Protein AF-A0A445LLA9-F1 (afdb_monomer_lite)

Secondary structure (DSSP, 8-state):
---HHHHHHHHHHHHHHHHHHHTT--SS--GGGGSPPP----STTSSHHHHHHHHHTS--S---SS----S-------PPPTTPPP-EE-GGGTT-EE--S--

Sequence (103 aa):
MATMTSLIGLINKIQRACTVLGDHGGEGMSLWEALPTVAVVGGQSSGKSSVLESVVGRDFLPRGSGIVTRRPLVLQLHKTDDGQQEYAEFLHASRKRFTDFGK

Radius of gyration: 15.91 Å; chains: 1; bounding box: 33×28×46 Å

InterPro domains:
  IPR001401 Dynamin, GTPase domain [SM00053] (4-103)
  IPR019762 Dynamin, GTPase region, conserved site [PS00410] (61-70)
  IPR022812 Dynamin [PR00195] (35-53)
  IPR022812 Dynamin [PR00195] (60-77)
  IPR022812 Dynamin [PTHR11566] (6-101)
  IPR027417 P-loop containing nucleoside triphosphate hydrolase [G3DSA:3.40.50.300] (4-103)
  IPR027417 P-loop containing nucleoside triphosphate hydrolase [SSF52540] (5-101)
  IPR030381 Dynamin-type guanine nucleotide-binding (G) domain [PS51718] (32-103)
  IPR045063 Dynamin, N-terminal [PF00350] (38-101)

Structure (mmCIF, N/CA/C/O backbone):
data_AF-A0A445LLA9-F1
#
_entry.id   AF-A0A445LLA9-F1
#
loop_
_atom_site.group_PDB
_atom_site.id
_atom_site.type_symbol
_atom_site.label_atom_id
_atom_site.label_alt_id
_atom_site.label_comp_id
_atom_site.label_asym_id
_atom_site.label_entity_id
_atom_site.label_seq_id
_atom_site.pdbx_PDB_ins_code
_atom_site.Cartn_x
_atom_site.Cartn_y
_atom_site.Cartn_z
_atom_site.occupancy
_atom_site.B_iso_or_equiv
_atom_site.auth_seq_id
_atom_site.auth_comp_id
_atom_site.auth_asym_id
_atom_site.auth_atom_id
_atom_site.pdbx_PDB_model_num
ATOM 1 N N . MET A 1 1 ? 21.804 -7.446 9.843 1.00 42.84 1 MET A N 1
ATOM 2 C CA . MET A 1 1 ? 20.330 -7.328 9.825 1.00 42.84 1 MET A CA 1
ATOM 3 C C . MET A 1 1 ? 19.927 -6.775 8.471 1.00 42.84 1 MET A C 1
ATOM 5 O O . MET A 1 1 ? 20.415 -5.710 8.120 1.00 42.84 1 MET A O 1
ATOM 9 N N . ALA A 1 2 ? 19.129 -7.498 7.683 1.00 47.66 2 ALA A N 1
ATOM 10 C CA . ALA A 1 2 ? 18.597 -6.950 6.437 1.00 47.66 2 ALA A CA 1
ATOM 11 C C . ALA A 1 2 ? 17.647 -5.792 6.779 1.00 47.66 2 ALA A C 1
ATOM 13 O O . ALA A 1 2 ? 16.692 -5.980 7.529 1.00 47.66 2 ALA A O 1
ATOM 14 N N . THR A 1 3 ? 17.941 -4.586 6.299 1.00 63.84 3 THR A N 1
ATOM 15 C CA . THR A 1 3 ? 17.058 -3.426 6.464 1.00 63.84 3 THR A CA 1
ATOM 16 C C . THR A 1 3 ? 15.927 -3.498 5.435 1.00 63.84 3 THR A C 1
ATOM 18 O O . THR A 1 3 ? 16.120 -4.035 4.344 1.00 63.84 3 THR A O 1
ATOM 21 N N . MET A 1 4 ? 14.745 -2.949 5.739 1.00 63.06 4 MET A N 1
ATOM 22 C CA . MET A 1 4 ? 13.609 -2.913 4.795 1.00 63.06 4 MET A CA 1
ATOM 23 C C . MET A 1 4 ? 13.983 -2.284 3.443 1.00 63.06 4 MET A C 1
ATOM 25 O O . MET A 1 4 ? 13.538 -2.741 2.395 1.00 63.06 4 MET A O 1
ATOM 29 N N . THR A 1 5 ? 14.903 -1.321 3.444 1.00 66.75 5 THR A N 1
ATOM 30 C CA . THR A 1 5 ? 15.492 -0.722 2.240 1.00 66.75 5 THR A CA 1
ATOM 31 C C . THR A 1 5 ? 16.184 -1.748 1.338 1.00 66.75 5 THR A C 1
ATOM 33 O O . THR A 1 5 ? 16.104 -1.652 0.115 1.00 66.75 5 THR A O 1
ATOM 36 N N . SER A 1 6 ? 16.840 -2.757 1.920 1.00 72.75 6 SER A N 1
ATOM 37 C CA . SER A 1 6 ? 17.482 -3.845 1.175 1.00 72.75 6 SER A CA 1
ATOM 38 C C . SER A 1 6 ? 16.453 -4.758 0.503 1.00 72.75 6 SER A C 1
ATOM 40 O O . SER A 1 6 ? 16.638 -5.127 -0.657 1.00 72.75 6 SER A O 1
ATOM 42 N N . LEU A 1 7 ? 15.342 -5.055 1.188 1.00 71.88 7 LEU A N 1
ATOM 43 C CA . LEU A 1 7 ? 14.246 -5.858 0.642 1.00 71.88 7 LEU A CA 1
ATOM 44 C C . LEU A 1 7 ? 13.534 -5.129 -0.504 1.00 71.88 7 LEU A C 1
ATOM 46 O O . LEU A 1 7 ? 13.339 -5.711 -1.566 1.00 71.88 7 LEU A O 1
ATOM 50 N N . ILE A 1 8 ? 13.226 -3.842 -0.325 1.00 72.62 8 ILE A N 1
ATOM 51 C CA . ILE A 1 8 ? 12.648 -2.993 -1.377 1.00 72.62 8 ILE A CA 1
ATOM 52 C C . ILE A 1 8 ? 13.595 -2.928 -2.581 1.00 72.62 8 ILE A C 1
ATOM 54 O O . ILE A 1 8 ? 13.172 -3.085 -3.724 1.00 72.62 8 ILE A O 1
ATOM 58 N N . GLY A 1 9 ? 14.899 -2.762 -2.338 1.00 75.12 9 GLY A N 1
ATOM 59 C CA . GLY A 1 9 ? 15.913 -2.787 -3.390 1.00 75.12 9 GLY A CA 1
ATOM 60 C C . GLY A 1 9 ? 15.944 -4.109 -4.162 1.00 75.12 9 GLY A C 1
ATOM 61 O O . GLY A 1 9 ? 16.085 -4.096 -5.384 1.00 75.12 9 GLY A O 1
ATOM 62 N N . LEU A 1 10 ? 15.785 -5.244 -3.477 1.00 76.12 10 LEU A N 1
ATOM 63 C CA . LEU A 1 10 ? 15.709 -6.564 -4.104 1.00 76.12 10 LEU A CA 1
ATOM 64 C C . LEU A 1 10 ? 14.427 -6.728 -4.931 1.00 76.12 10 LEU A C 1
ATOM 66 O O . LEU A 1 10 ? 14.511 -7.131 -6.088 1.00 76.12 10 LEU A O 1
ATOM 70 N N . ILE A 1 11 ? 13.270 -6.368 -4.370 1.00 73.69 11 ILE A N 1
ATOM 71 C CA . ILE A 1 11 ? 11.973 -6.423 -5.062 1.00 73.69 11 ILE A CA 1
ATOM 72 C C . ILE A 1 11 ? 12.029 -5.578 -6.335 1.00 73.69 11 ILE A C 1
ATOM 74 O O . ILE A 1 11 ? 11.720 -6.077 -7.413 1.00 73.69 11 ILE A O 1
ATOM 78 N N . ASN A 1 12 ? 12.536 -4.348 -6.243 1.00 72.38 12 ASN A N 1
ATOM 79 C CA . ASN A 1 12 ? 12.693 -3.459 -7.392 1.00 72.38 12 ASN A CA 1
ATOM 80 C C . ASN A 1 12 ? 13.655 -4.025 -8.450 1.00 72.38 12 ASN A C 1
ATOM 82 O O . ASN A 1 12 ? 13.433 -3.837 -9.645 1.00 72.38 12 ASN A O 1
ATOM 86 N N . LYS A 1 13 ? 14.735 -4.710 -8.045 1.00 75.56 13 LYS A N 1
ATOM 87 C CA . LYS A 1 13 ? 15.657 -5.372 -8.985 1.00 75.56 13 LYS A CA 1
ATOM 88 C C . LYS A 1 13 ? 14.979 -6.522 -9.721 1.00 75.56 13 LYS A C 1
ATOM 90 O O . LYS A 1 13 ? 15.136 -6.616 -10.934 1.00 75.56 13 LYS A O 1
ATOM 95 N N . ILE A 1 14 ? 14.221 -7.355 -9.009 1.00 71.62 14 ILE A N 1
ATOM 96 C CA . ILE A 1 14 ? 13.481 -8.460 -9.625 1.00 71.62 14 ILE A CA 1
ATOM 97 C C . ILE A 1 14 ? 12.407 -7.907 -10.560 1.00 71.62 14 ILE A C 1
ATOM 99 O O . ILE A 1 14 ? 12.342 -8.332 -11.707 1.00 71.62 14 ILE A O 1
ATOM 103 N N . GLN A 1 15 ? 11.650 -6.895 -10.124 1.00 69.75 15 GLN A N 1
ATOM 104 C CA . GLN A 1 15 ? 10.670 -6.218 -10.970 1.00 69.75 15 GLN A CA 1
ATOM 105 C C . GLN A 1 15 ? 11.292 -5.714 -12.271 1.00 69.75 15 GLN A C 1
ATOM 107 O O . GLN A 1 15 ? 10.792 -6.046 -13.337 1.00 69.75 15 GLN A O 1
ATOM 112 N N . ARG A 1 16 ? 12.422 -4.995 -12.207 1.00 69.62 16 ARG A N 1
ATOM 113 C CA . ARG A 1 16 ? 13.121 -4.508 -13.408 1.00 69.62 16 ARG A CA 1
ATOM 114 C C . ARG A 1 16 ? 13.611 -5.636 -14.309 1.00 69.62 16 ARG A C 1
ATOM 116 O O . ARG A 1 16 ? 13.469 -5.526 -15.520 1.00 69.62 16 ARG A O 1
ATOM 123 N N . ALA A 1 17 ? 14.192 -6.694 -13.740 1.00 68.69 17 ALA A N 1
ATOM 124 C CA . ALA A 1 17 ? 14.650 -7.843 -14.518 1.00 68.69 17 ALA A CA 1
ATOM 125 C C . ALA A 1 17 ? 13.479 -8.493 -15.268 1.00 68.69 17 ALA A C 1
ATOM 127 O O . ALA A 1 17 ? 13.575 -8.730 -16.467 1.00 68.69 17 ALA A O 1
ATOM 128 N N . CYS A 1 18 ? 12.350 -8.685 -14.588 1.00 61.91 18 CYS A N 1
ATOM 129 C CA . CYS A 1 18 ? 11.111 -9.168 -15.181 1.00 61.91 18 CYS A CA 1
ATOM 130 C C . CYS A 1 18 ? 10.596 -8.229 -16.291 1.00 61.91 18 CYS A C 1
ATOM 132 O O . CYS A 1 18 ? 10.288 -8.694 -17.383 1.00 61.91 18 CYS A O 1
ATOM 134 N N . THR A 1 19 ? 10.564 -6.910 -16.071 1.00 64.50 19 THR A N 1
ATOM 135 C CA . THR A 1 19 ? 10.115 -5.953 -17.099 1.00 64.50 19 THR A CA 1
ATOM 136 C C . THR A 1 19 ? 11.004 -5.980 -18.347 1.00 64.50 19 THR A C 1
ATOM 138 O O . THR A 1 19 ? 10.487 -6.042 -19.455 1.00 64.50 19 THR A O 1
ATOM 141 N N . VAL A 1 20 ? 12.334 -5.997 -18.188 1.00 64.56 20 VAL A N 1
ATOM 142 C CA . VAL A 1 20 ? 13.287 -6.017 -19.318 1.00 64.56 20 VAL A CA 1
ATOM 143 C C . VAL A 1 20 ? 13.210 -7.327 -20.110 1.00 64.56 20 VAL A C 1
ATOM 145 O O . VAL A 1 20 ? 13.304 -7.318 -21.337 1.00 64.56 20 VAL A O 1
ATOM 148 N N . LEU A 1 21 ? 13.027 -8.456 -19.418 1.00 59.72 21 LEU A N 1
ATOM 149 C CA . LEU A 1 21 ? 12.908 -9.773 -20.049 1.00 59.72 21 LEU A CA 1
ATOM 150 C C . LEU A 1 21 ? 11.565 -9.958 -20.776 1.00 59.72 21 LEU A C 1
ATOM 152 O O . LEU A 1 21 ? 11.507 -10.709 -21.745 1.00 59.72 21 LEU A O 1
ATOM 156 N N . GLY A 1 22 ? 10.508 -9.264 -20.344 1.00 54.69 22 GLY A N 1
ATOM 157 C CA . GLY A 1 22 ? 9.173 -9.346 -20.948 1.00 54.69 22 GLY A CA 1
ATOM 158 C C . GLY A 1 22 ? 9.021 -8.636 -22.284 1.00 54.69 22 GLY A C 1
ATOM 159 O O . GLY A 1 22 ? 8.244 -9.091 -23.114 1.00 54.69 22 GLY A O 1
ATOM 160 N N . ASP A 1 23 ? 9.808 -7.591 -22.537 1.00 52.66 23 ASP A N 1
ATOM 161 C CA . ASP A 1 23 ? 9.751 -6.840 -23.801 1.00 52.66 23 ASP A CA 1
ATOM 162 C C . ASP A 1 23 ? 10.375 -7.590 -24.998 1.00 52.66 23 ASP A C 1
ATOM 164 O O . ASP A 1 23 ? 10.243 -7.149 -26.137 1.00 52.66 23 ASP A O 1
ATOM 168 N N . HIS A 1 24 ? 11.040 -8.732 -24.771 1.00 53.66 24 HIS A N 1
ATOM 169 C CA . HIS A 1 24 ? 11.702 -9.520 -25.825 1.00 53.66 24 HIS A CA 1
ATOM 170 C C . HIS A 1 24 ? 10.931 -10.786 -26.241 1.00 53.66 24 HIS A C 1
ATOM 172 O O . HIS A 1 24 ? 11.338 -11.466 -27.184 1.00 53.66 24 HIS A O 1
ATOM 178 N N . GLY A 1 25 ? 9.828 -11.119 -25.563 1.00 47.75 25 GLY A N 1
ATOM 179 C CA . GLY A 1 25 ? 9.001 -12.287 -25.865 1.00 47.75 25 GLY A CA 1
ATOM 180 C C . GLY A 1 25 ? 7.696 -11.874 -26.528 1.00 47.75 25 GLY A C 1
ATOM 181 O O . GLY A 1 25 ? 6.746 -11.508 -25.842 1.00 47.75 25 GLY A O 1
ATOM 182 N N . GLY A 1 26 ? 7.638 -11.932 -27.860 1.00 49.00 26 GLY A N 1
ATOM 183 C CA . GLY A 1 26 ? 6.364 -11.878 -28.573 1.00 49.00 26 GLY A CA 1
ATOM 184 C C . GLY A 1 26 ? 5.409 -12.937 -28.010 1.00 49.00 26 GLY A C 1
ATOM 185 O O . GLY A 1 26 ? 5.829 -14.066 -27.786 1.00 49.00 26 GLY A O 1
ATOM 186 N N . GLU A 1 27 ? 4.151 -12.544 -27.804 1.00 52.44 27 GLU A N 1
ATOM 187 C CA . GLU A 1 27 ? 3.044 -13.298 -27.181 1.00 52.44 27 GLU A CA 1
ATOM 188 C C . GLU A 1 27 ? 2.788 -13.025 -25.685 1.00 52.44 27 GLU A C 1
ATOM 190 O O . GLU A 1 27 ? 3.090 -13.806 -24.789 1.00 52.44 27 GLU A O 1
ATOM 195 N N . GLY A 1 28 ? 2.081 -11.918 -25.433 1.00 47.78 28 GLY A N 1
ATOM 196 C CA . GLY A 1 28 ? 0.796 -11.951 -24.717 1.00 47.78 28 GLY A CA 1
ATOM 197 C C . GLY A 1 28 ? 0.774 -12.144 -23.197 1.00 47.78 28 GLY A C 1
ATOM 198 O O . GLY A 1 28 ? -0.219 -11.758 -22.584 1.00 47.78 28 GLY A O 1
ATOM 199 N N . MET A 1 29 ? 1.822 -12.661 -22.557 1.00 46.44 29 MET A N 1
ATOM 200 C CA . MET A 1 29 ? 1.907 -12.660 -21.095 1.00 46.44 29 MET A CA 1
ATOM 201 C C . MET A 1 29 ? 2.546 -11.363 -20.631 1.00 46.44 29 MET A C 1
ATOM 203 O O . MET A 1 29 ? 3.762 -11.221 -20.530 1.00 46.44 29 MET A O 1
ATOM 207 N N . SER A 1 30 ? 1.700 -10.389 -20.327 1.00 52.00 30 SER A N 1
ATOM 208 C CA . SER A 1 30 ? 2.117 -9.201 -19.602 1.00 52.00 30 SER A CA 1
ATOM 209 C C . SER A 1 30 ? 2.759 -9.645 -18.281 1.00 52.00 30 SER A C 1
ATOM 211 O O . SER A 1 30 ? 2.074 -10.150 -17.394 1.00 52.00 30 SER A O 1
ATOM 213 N N . LEU A 1 31 ? 4.080 -9.485 -18.162 1.00 52.84 31 LEU A N 1
ATOM 214 C CA . LEU A 1 31 ? 4.930 -10.078 -17.118 1.00 52.84 31 LEU A CA 1
ATOM 215 C C . LEU A 1 31 ? 4.626 -9.613 -15.677 1.00 52.84 31 LEU A C 1
ATOM 217 O O . LEU A 1 31 ? 5.344 -9.974 -14.747 1.00 52.84 31 LEU A O 1
ATOM 221 N N . TRP A 1 32 ? 3.550 -8.845 -15.470 1.00 55.19 32 TRP A N 1
ATOM 222 C CA . TRP A 1 32 ? 3.000 -8.550 -14.147 1.00 55.19 32 TRP A CA 1
ATOM 223 C C . TRP A 1 32 ? 2.568 -9.825 -13.410 1.00 55.19 32 TRP A C 1
ATOM 225 O O . TRP A 1 32 ? 2.740 -9.886 -12.197 1.00 55.19 32 TRP A O 1
ATOM 235 N N . GLU A 1 33 ? 2.090 -10.855 -14.121 1.00 53.06 33 GLU A N 1
ATOM 236 C CA . GLU A 1 33 ? 1.744 -12.160 -13.524 1.00 53.06 33 GLU A CA 1
ATOM 237 C C . GLU A 1 33 ? 2.978 -12.935 -13.036 1.00 53.06 33 GLU A C 1
ATOM 239 O O . GLU A 1 33 ? 2.869 -13.800 -12.170 1.00 53.06 33 GLU A O 1
ATOM 244 N N . ALA A 1 34 ? 4.165 -12.600 -13.550 1.00 56.72 34 ALA A N 1
ATOM 245 C CA . ALA A 1 34 ? 5.431 -13.226 -13.181 1.00 56.72 34 ALA A CA 1
ATOM 246 C C . ALA A 1 34 ? 6.217 -12.431 -12.122 1.00 56.72 34 ALA A C 1
ATOM 248 O O . ALA A 1 34 ? 7.295 -12.861 -11.701 1.00 56.72 34 ALA A O 1
ATOM 249 N N . LEU A 1 35 ? 5.698 -11.285 -11.662 1.00 66.12 35 LEU A N 1
ATOM 250 C CA . LEU A 1 35 ? 6.310 -10.558 -10.556 1.00 66.12 35 LEU A CA 1
ATOM 251 C C . LEU A 1 35 ? 6.107 -11.330 -9.245 1.00 66.12 35 LEU A C 1
ATOM 253 O O . LEU A 1 35 ? 4.973 -11.686 -8.908 1.00 66.12 35 LEU A O 1
ATOM 257 N N . PRO A 1 36 ? 7.170 -11.562 -8.452 1.00 69.88 36 PRO A N 1
ATOM 258 C CA . PRO A 1 36 ? 7.012 -12.195 -7.154 1.00 69.88 36 PRO A CA 1
ATOM 259 C C . PRO A 1 36 ? 6.110 -11.334 -6.270 1.00 69.88 36 PRO A C 1
ATOM 261 O O . PRO A 1 36 ? 6.389 -10.166 -5.998 1.00 69.88 36 PRO A O 1
ATOM 264 N N . THR A 1 37 ? 5.013 -11.936 -5.821 1.00 78.12 37 THR A N 1
ATOM 265 C CA . THR A 1 37 ? 4.048 -11.290 -4.934 1.00 78.12 37 THR A CA 1
ATOM 266 C C . THR A 1 37 ? 4.441 -11.548 -3.485 1.00 78.12 37 THR A C 1
ATOM 268 O O . THR A 1 37 ? 4.751 -12.677 -3.106 1.00 78.12 37 THR A O 1
ATOM 271 N N . VAL A 1 38 ? 4.407 -10.507 -2.652 1.00 82.75 38 VAL A N 1
ATOM 272 C CA . VAL A 1 38 ? 4.607 -10.637 -1.205 1.00 82.75 38 VAL A CA 1
ATOM 273 C C . VAL A 1 38 ? 3.244 -10.663 -0.526 1.00 82.75 38 VAL A C 1
ATOM 275 O O . VAL A 1 38 ? 2.481 -9.703 -0.613 1.00 82.75 38 VAL A O 1
ATOM 278 N N . ALA A 1 39 ? 2.944 -11.757 0.171 1.00 88.69 39 ALA A N 1
ATOM 279 C CA . ALA A 1 39 ? 1.745 -11.887 0.989 1.00 88.69 39 ALA A CA 1
ATOM 280 C C . ALA A 1 39 ? 2.110 -11.819 2.475 1.00 88.69 39 ALA A C 1
ATOM 282 O O . ALA A 1 39 ? 3.033 -12.491 2.933 1.00 88.69 39 ALA A O 1
ATOM 283 N N . VAL A 1 40 ? 1.360 -11.026 3.241 1.00 87.81 40 VAL A N 1
ATOM 284 C CA . VAL A 1 40 ? 1.534 -10.922 4.693 1.00 87.81 40 VAL A CA 1
ATOM 285 C C . VAL A 1 40 ? 0.462 -11.755 5.385 1.00 87.81 40 VAL A C 1
ATOM 287 O O . VAL A 1 40 ? -0.728 -11.449 5.312 1.00 87.81 40 VAL A O 1
ATOM 290 N N . VAL A 1 41 ? 0.894 -12.804 6.082 1.00 90.56 41 VAL A N 1
ATOM 291 C CA . VAL A 1 41 ? 0.030 -13.746 6.805 1.00 90.56 41 VAL A CA 1
ATOM 292 C C . VAL A 1 41 ? 0.352 -13.730 8.297 1.00 90.56 41 VAL A C 1
ATOM 294 O O . VAL A 1 41 ? 1.497 -13.532 8.694 1.00 90.56 41 VAL A O 1
ATOM 297 N N . GLY A 1 42 ? -0.663 -13.899 9.144 1.00 89.81 42 GLY A N 1
ATOM 298 C CA . GLY A 1 42 ? -0.487 -13.892 10.598 1.00 89.81 42 GLY A CA 1
ATOM 299 C C . GLY A 1 42 ? -1.783 -13.659 11.376 1.00 89.81 42 GLY A C 1
ATOM 300 O O . GLY A 1 42 ? -2.796 -13.225 10.817 1.00 89.81 42 GLY A O 1
ATOM 301 N N . GLY A 1 43 ? -1.737 -13.923 12.684 1.00 89.06 43 GLY A N 1
ATOM 302 C CA . GLY A 1 43 ? -2.876 -13.778 13.596 1.00 89.06 43 GLY A CA 1
ATOM 303 C C . GLY A 1 43 ? -3.455 -12.360 13.649 1.00 89.06 43 GLY A C 1
ATOM 304 O O . GLY A 1 43 ? -2.858 -11.387 13.178 1.00 89.06 43 GLY A O 1
ATOM 305 N N . GLN A 1 44 ? -4.658 -12.208 14.202 1.00 86.38 44 GLN A N 1
ATOM 306 C CA . GLN A 1 44 ? -5.238 -10.881 14.427 1.00 86.38 44 GLN A CA 1
ATOM 307 C C . GLN A 1 44 ? -4.292 -10.033 15.292 1.00 86.38 44 GLN A C 1
ATOM 309 O O . GLN A 1 44 ? -3.673 -10.537 16.220 1.00 86.38 44 GLN A O 1
ATOM 314 N N . SER A 1 45 ? -4.166 -8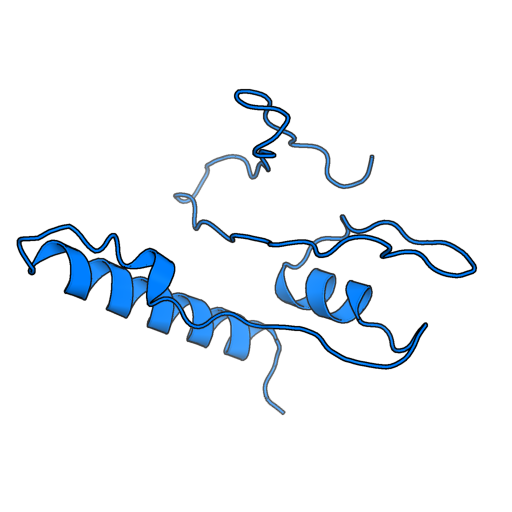.742 14.973 1.00 81.12 45 SER A N 1
ATOM 315 C CA . SER A 1 45 ? -3.320 -7.798 15.717 1.00 81.12 45 SER A CA 1
ATOM 316 C C . SER A 1 45 ? -1.809 -8.081 15.711 1.00 81.12 45 SER A C 1
ATOM 318 O O . SER A 1 45 ? -1.064 -7.395 16.401 1.00 81.12 45 SER A O 1
ATOM 320 N N . SER A 1 46 ? -1.319 -9.009 14.882 1.00 87.00 46 SER A N 1
ATOM 321 C CA . SER A 1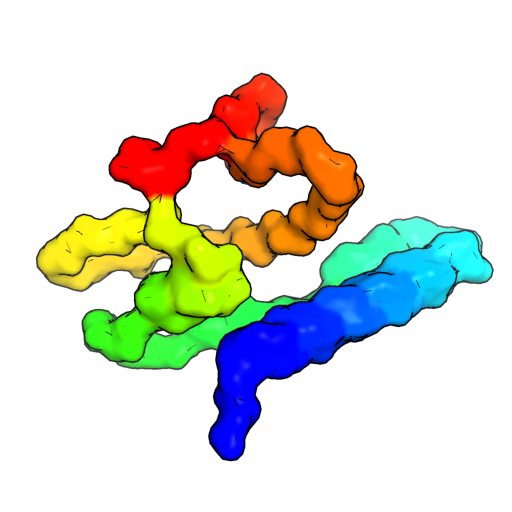 46 ? 0.115 -9.321 14.763 1.00 87.00 46 SER A CA 1
ATOM 322 C C . SER A 1 46 ? 0.936 -8.282 13.975 1.00 87.00 46 SER A C 1
ATOM 324 O O . SER A 1 46 ? 2.030 -8.592 13.517 1.00 87.00 46 SER A O 1
ATOM 326 N N . GLY A 1 47 ? 0.393 -7.086 13.719 1.00 87.00 47 GLY A N 1
ATOM 327 C CA . GLY A 1 47 ? 1.097 -6.022 12.987 1.00 87.00 47 GLY A CA 1
ATOM 328 C C . GLY A 1 47 ? 1.144 -6.166 11.458 1.00 87.00 47 GLY A C 1
ATOM 329 O O . GLY A 1 47 ? 1.964 -5.518 10.820 1.00 87.00 47 GLY A O 1
ATOM 330 N N . LYS A 1 48 ? 0.270 -6.975 10.839 1.00 91.38 48 LYS A N 1
ATOM 331 C CA . LYS A 1 48 ? 0.263 -7.199 9.373 1.00 91.38 48 LYS A CA 1
ATOM 332 C C . LYS A 1 48 ? 0.209 -5.907 8.549 1.00 91.38 48 LYS A C 1
ATOM 334 O O . LYS A 1 48 ? 0.998 -5.738 7.625 1.00 91.38 48 LYS A O 1
ATOM 339 N N . SER A 1 49 ? -0.704 -5.000 8.897 1.00 89.00 49 SER A N 1
ATOM 340 C CA . SER A 1 49 ? -0.830 -3.707 8.215 1.00 89.00 49 SER A CA 1
ATOM 341 C C . SER A 1 49 ? 0.425 -2.858 8.405 1.00 89.00 49 SER A C 1
ATOM 343 O O . SER A 1 49 ? 0.928 -2.308 7.438 1.00 89.00 49 SER A O 1
ATOM 345 N N . SER A 1 50 ? 1.001 -2.851 9.609 1.00 88.25 50 SER A N 1
ATOM 346 C CA . SER A 1 50 ? 2.234 -2.114 9.908 1.00 88.25 50 SER A CA 1
ATOM 347 C C . SER A 1 50 ? 3.438 -2.629 9.116 1.00 88.25 50 SER A C 1
ATOM 349 O O . SER A 1 50 ? 4.271 -1.835 8.689 1.00 88.25 50 SER A O 1
ATOM 351 N N . VAL A 1 51 ? 3.530 -3.943 8.880 1.00 87.94 51 VAL A N 1
ATOM 352 C CA . VAL 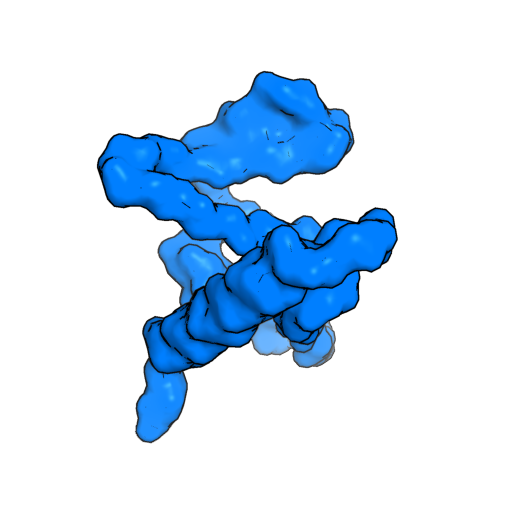A 1 51 ? 4.570 -4.525 8.015 1.00 87.94 51 VAL A CA 1
ATOM 353 C C . VAL A 1 51 ? 4.390 -4.066 6.570 1.00 87.94 51 VAL A C 1
ATOM 355 O O . VAL A 1 51 ? 5.365 -3.648 5.954 1.00 87.94 51 VAL A O 1
ATOM 358 N N . LEU A 1 52 ? 3.162 -4.094 6.040 1.00 88.44 52 LEU A N 1
ATOM 359 C CA . LEU A 1 52 ? 2.879 -3.586 4.693 1.00 88.44 52 LEU A CA 1
ATOM 360 C C . LEU A 1 52 ? 3.225 -2.096 4.570 1.00 88.44 52 LEU A C 1
ATOM 362 O O . LEU A 1 52 ? 3.947 -1.718 3.655 1.00 88.44 52 LEU A O 1
ATOM 366 N N . GLU A 1 53 ? 2.790 -1.268 5.518 1.00 89.69 53 GLU A N 1
ATOM 367 C CA . GLU A 1 53 ? 3.108 0.167 5.565 1.00 89.69 53 GLU A CA 1
ATOM 368 C C . GLU A 1 53 ? 4.618 0.419 5.654 1.00 89.69 53 GLU A C 1
ATOM 370 O O . GLU A 1 53 ? 5.138 1.288 4.962 1.00 89.69 53 GLU A O 1
ATOM 375 N N . SER A 1 54 ? 5.352 -0.399 6.417 1.00 85.75 54 SER A N 1
ATOM 376 C CA . SER A 1 54 ? 6.817 -0.310 6.520 1.00 85.75 54 SER A CA 1
ATOM 377 C C . SER A 1 54 ? 7.533 -0.663 5.213 1.00 85.75 54 SER A C 1
ATOM 379 O O . SER A 1 54 ? 8.592 -0.108 4.931 1.00 85.75 54 SER A O 1
ATOM 381 N N . VAL A 1 55 ? 6.977 -1.583 4.417 1.00 84.12 55 VAL A N 1
ATOM 382 C CA . VAL A 1 55 ? 7.505 -1.926 3.084 1.00 84.12 55 VAL A CA 1
ATOM 383 C C . VAL A 1 55 ? 7.227 -0.805 2.082 1.00 84.12 55 VAL A C 1
ATOM 385 O O . VAL A 1 55 ? 8.064 -0.525 1.231 1.00 84.12 55 VAL A O 1
ATOM 388 N N . VAL A 1 56 ? 6.070 -0.153 2.182 1.00 86.94 56 VAL A N 1
ATOM 389 C CA . VAL A 1 56 ? 5.687 0.960 1.298 1.00 86.94 56 VAL A CA 1
ATOM 390 C C . VAL A 1 56 ? 6.359 2.273 1.714 1.00 86.94 56 VAL A C 1
ATOM 392 O O . VAL A 1 56 ? 6.592 3.137 0.877 1.00 86.94 56 VAL A O 1
ATOM 395 N N . GLY A 1 57 ? 6.689 2.428 2.998 1.00 87.12 57 GLY A N 1
ATOM 396 C CA . GLY A 1 57 ? 7.234 3.659 3.569 1.00 87.12 57 GLY A CA 1
ATOM 397 C C . GLY A 1 57 ? 6.187 4.751 3.813 1.00 87.12 57 GLY A C 1
ATOM 398 O O . GLY A 1 57 ? 6.554 5.910 3.991 1.00 87.12 57 GLY A O 1
ATOM 399 N N . ARG A 1 58 ? 4.893 4.406 3.812 1.00 87.25 58 ARG A N 1
ATOM 400 C CA . ARG A 1 58 ? 3.778 5.331 4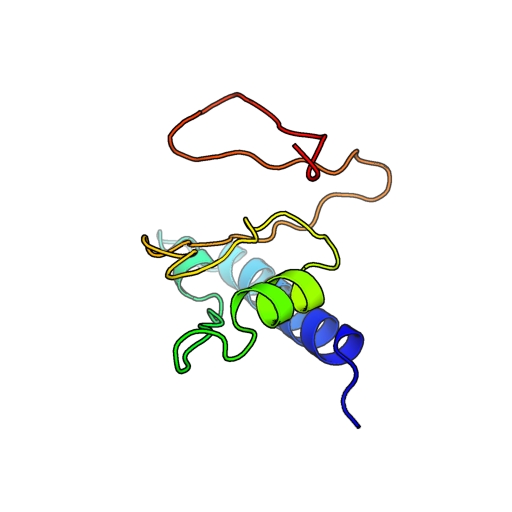.069 1.00 87.25 58 ARG A CA 1
ATOM 401 C C . ARG A 1 58 ? 2.741 4.684 4.979 1.00 87.25 58 ARG A C 1
ATOM 403 O O . ARG A 1 58 ? 2.485 3.488 4.861 1.00 87.25 58 ARG A O 1
ATOM 410 N N . ASP A 1 59 ? 2.115 5.496 5.824 1.00 90.62 59 ASP A N 1
ATOM 411 C CA . ASP A 1 59 ? 0.891 5.131 6.536 1.00 90.62 59 ASP A CA 1
ATOM 412 C C . ASP A 1 59 ? -0.304 5.408 5.611 1.00 90.62 59 ASP A C 1
ATOM 414 O O . ASP A 1 59 ? -0.486 6.535 5.155 1.00 90.62 59 ASP A O 1
ATOM 418 N N . PHE A 1 60 ? -1.079 4.374 5.290 1.00 92.19 60 PHE A N 1
ATOM 419 C CA . PHE A 1 60 ? -2.238 4.469 4.382 1.00 92.19 60 PHE A CA 1
ATOM 420 C C . PHE A 1 60 ? -3.284 3.378 4.633 1.00 92.19 60 PHE A C 1
ATOM 422 O O . PHE A 1 60 ? -4.358 3.384 4.028 1.00 92.19 60 PHE A O 1
ATOM 429 N N . LEU A 1 61 ? -2.977 2.396 5.487 1.00 91.38 61 LEU A N 1
ATOM 430 C CA . LEU A 1 61 ? -3.919 1.355 5.847 1.00 91.38 61 LEU A CA 1
ATOM 431 C C . LEU A 1 61 ? -4.721 1.795 7.072 1.00 91.38 61 LEU A C 1
ATOM 433 O O . LEU A 1 61 ? -4.189 2.424 7.989 1.00 91.38 61 LEU A O 1
ATOM 437 N N . PRO A 1 62 ? -6.012 1.432 7.136 1.00 87.44 62 PRO A N 1
ATOM 438 C CA . PRO A 1 62 ? -6.830 1.768 8.285 1.00 87.44 62 PRO A CA 1
ATOM 439 C C . PRO A 1 62 ? -6.238 1.167 9.564 1.00 87.44 62 PRO A C 1
ATOM 441 O O . PRO A 1 62 ? -5.711 0.049 9.572 1.00 87.44 62 PRO A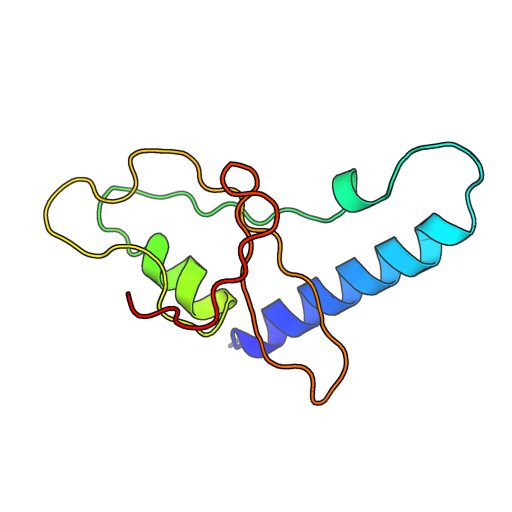 O 1
ATOM 444 N N . ARG A 1 63 ? -6.384 1.907 10.665 1.00 83.38 63 ARG A N 1
ATOM 445 C CA . ARG A 1 63 ? -6.050 1.480 12.029 1.00 83.38 63 ARG A CA 1
ATOM 446 C C . ARG A 1 63 ? -7.295 1.597 12.904 1.00 83.38 63 ARG A C 1
ATOM 448 O O . ARG A 1 63 ? -8.122 2.479 12.699 1.00 83.38 63 ARG A O 1
ATOM 455 N N . GLY A 1 64 ? -7.448 0.696 13.868 1.00 81.06 64 GLY A N 1
ATOM 456 C CA . GLY A 1 64 ? -8.608 0.683 14.757 1.00 81.06 64 GLY A CA 1
ATOM 457 C C . GLY A 1 64 ? -8.630 -0.534 15.675 1.00 81.06 64 GLY A C 1
ATOM 458 O O . GLY A 1 64 ? -7.793 -1.430 15.554 1.00 81.06 64 GLY A O 1
ATOM 459 N N . SER A 1 65 ? -9.589 -0.561 16.599 1.00 80.62 65 SER A N 1
ATOM 460 C CA . SER A 1 65 ? -9.841 -1.717 17.459 1.00 80.62 65 SER A CA 1
ATOM 461 C C . SER A 1 65 ? -10.624 -2.808 16.713 1.00 80.62 65 SER A C 1
ATOM 463 O O . SER A 1 65 ? -11.381 -2.538 15.781 1.00 80.62 65 SER A O 1
ATOM 465 N N . GLY A 1 66 ? -10.445 -4.069 17.117 1.00 83.12 66 GLY A N 1
ATOM 466 C CA . GLY A 1 66 ? -11.137 -5.210 16.506 1.00 83.12 66 GLY A CA 1
ATOM 467 C C . GLY A 1 66 ? -10.511 -5.690 15.189 1.00 83.12 66 GLY A C 1
ATOM 468 O O . GLY A 1 66 ? -9.289 -5.697 15.029 1.00 83.12 66 GLY A O 1
ATOM 469 N N . ILE A 1 67 ? -11.340 -6.184 14.263 1.00 84.00 67 ILE A N 1
ATOM 470 C CA . ILE A 1 67 ? -10.888 -6.686 12.954 1.00 84.00 67 ILE A CA 1
ATOM 471 C C . ILE A 1 67 ? -10.886 -5.531 11.954 1.00 84.00 67 ILE A C 1
ATOM 473 O O . ILE A 1 67 ? -11.940 -5.080 11.507 1.00 84.00 67 ILE A O 1
ATOM 477 N N . VAL A 1 68 ? -9.690 -5.087 11.577 1.00 87.88 68 VAL A N 1
ATOM 478 C CA . VAL A 1 68 ? -9.513 -3.917 10.710 1.00 87.88 68 VAL A CA 1
ATOM 479 C C . VAL A 1 68 ? -9.531 -4.311 9.230 1.00 87.88 68 VAL A C 1
ATOM 481 O O . VAL A 1 68 ? -10.395 -3.875 8.467 1.00 87.88 68 VAL A O 1
ATOM 484 N N . THR A 1 69 ? -8.635 -5.213 8.824 1.00 88.31 69 THR A N 1
ATOM 485 C CA . THR A 1 69 ? -8.561 -5.706 7.442 1.00 88.31 69 THR A CA 1
ATOM 486 C C . THR A 1 69 ? -9.566 -6.834 7.233 1.00 88.31 69 THR A C 1
ATOM 488 O O . THR A 1 69 ? -9.308 -7.982 7.585 1.00 88.31 69 THR A O 1
ATOM 491 N N . ARG A 1 70 ? -10.733 -6.499 6.673 1.00 90.62 70 ARG A N 1
ATOM 492 C CA . ARG A 1 70 ? -11.838 -7.448 6.420 1.00 90.62 70 ARG A CA 1
ATOM 493 C C . ARG A 1 70 ? -11.929 -7.940 4.976 1.00 90.62 70 ARG A C 1
ATOM 495 O O . ARG A 1 70 ? -12.716 -8.832 4.684 1.00 90.62 70 ARG A O 1
ATOM 502 N N . ARG A 1 71 ? -11.154 -7.350 4.066 1.00 90.56 71 ARG A N 1
ATOM 503 C CA . ARG A 1 71 ? -11.095 -7.730 2.651 1.00 90.56 71 ARG A CA 1
ATOM 504 C C . ARG A 1 71 ? -9.636 -7.925 2.247 1.00 90.56 71 ARG A C 1
ATOM 506 O O . ARG A 1 71 ? -8.799 -7.157 2.729 1.00 90.56 71 ARG A O 1
ATOM 513 N N . PRO A 1 72 ? -9.327 -8.903 1.378 1.00 91.75 72 PRO A N 1
ATOM 514 C CA . PRO A 1 72 ? -8.021 -8.969 0.744 1.00 91.75 72 PRO A CA 1
ATOM 515 C C . PRO A 1 72 ? -7.718 -7.646 0.042 1.00 91.75 72 PRO A C 1
ATOM 517 O O . PRO A 1 72 ? -8.576 -7.096 -0.652 1.00 91.75 72 PRO A O 1
ATOM 520 N N . LEU A 1 73 ? -6.505 -7.142 0.241 1.00 91.19 73 LEU A N 1
ATOM 521 C CA . LEU A 1 73 ? -5.996 -5.962 -0.437 1.00 91.19 73 LEU A CA 1
ATOM 522 C C . LEU A 1 73 ? -4.828 -6.397 -1.312 1.00 91.19 73 LEU A C 1
ATOM 524 O O . LEU A 1 73 ? -3.841 -6.926 -0.806 1.00 91.19 73 LEU A O 1
ATOM 528 N N . VAL A 1 74 ? -4.954 -6.163 -2.613 1.00 90.50 74 VAL A N 1
ATOM 529 C CA . VAL A 1 74 ? -3.853 -6.324 -3.562 1.00 90.50 74 VAL A CA 1
ATOM 530 C C . VAL A 1 74 ? -3.243 -4.947 -3.768 1.00 90.50 74 VAL A C 1
ATOM 532 O O . VAL A 1 74 ? -3.926 -4.036 -4.234 1.00 90.50 74 VAL A O 1
ATOM 535 N N . LEU A 1 75 ? -1.979 -4.794 -3.382 1.00 90.00 75 LEU A N 1
ATOM 536 C CA . LEU A 1 75 ? -1.227 -3.561 -3.568 1.00 90.00 75 LEU A CA 1
ATOM 537 C C . LEU A 1 75 ? -0.222 -3.752 -4.699 1.00 90.00 75 LEU A C 1
ATOM 539 O O . LEU A 1 75 ? 0.632 -4.634 -4.629 1.00 90.00 75 LEU A O 1
ATOM 543 N N . GLN A 1 76 ? -0.316 -2.904 -5.718 1.00 87.19 76 GLN A N 1
ATOM 544 C CA . GLN A 1 76 ? 0.637 -2.856 -6.820 1.00 87.19 76 GLN A CA 1
ATOM 545 C C . GLN A 1 76 ? 1.477 -1.589 -6.678 1.00 87.19 76 GLN A C 1
ATOM 547 O O . GLN A 1 76 ? 0.953 -0.478 -6.715 1.00 87.19 76 GLN A O 1
ATOM 552 N N . LEU A 1 77 ? 2.782 -1.763 -6.469 1.00 85.94 77 LEU A N 1
ATOM 553 C CA . LEU A 1 77 ? 3.731 -0.657 -6.390 1.00 85.94 77 LEU A CA 1
ATOM 554 C C . LEU A 1 77 ? 4.319 -0.404 -7.773 1.00 85.94 77 LEU A C 1
ATOM 556 O O . LEU A 1 77 ? 4.954 -1.285 -8.354 1.00 85.94 77 LEU A O 1
ATOM 560 N N . HIS A 1 78 ? 4.115 0.811 -8.274 1.00 83.19 78 HIS A N 1
ATOM 561 C CA . HIS A 1 78 ? 4.656 1.272 -9.543 1.00 83.19 78 HIS A CA 1
ATOM 562 C C . HIS A 1 78 ? 5.742 2.303 -9.275 1.00 83.19 78 HIS A C 1
ATOM 564 O O . HIS A 1 78 ? 5.517 3.287 -8.572 1.00 83.19 78 HIS A O 1
ATOM 570 N N . LYS A 1 79 ? 6.925 2.084 -9.849 1.00 79.75 79 LYS A N 1
ATOM 571 C CA . LYS A 1 79 ? 7.983 3.088 -9.815 1.00 79.75 79 LYS A CA 1
ATOM 572 C C . LYS A 1 79 ? 7.610 4.227 -10.766 1.00 79.75 79 LYS A C 1
ATOM 574 O O . LYS A 1 79 ? 7.392 3.979 -11.948 1.00 79.75 79 LYS A O 1
ATOM 579 N N . THR A 1 80 ? 7.576 5.453 -10.260 1.00 81.69 80 THR A N 1
ATOM 580 C CA . THR A 1 80 ? 7.449 6.669 -11.071 1.00 81.69 80 THR A CA 1
ATOM 581 C C . THR A 1 80 ? 8.823 7.250 -11.401 1.00 81.69 80 THR A C 1
ATOM 583 O O . THR A 1 80 ? 9.819 6.927 -10.745 1.00 81.69 80 THR A O 1
ATOM 586 N N . ASP A 1 81 ? 8.879 8.101 -12.422 1.00 84.75 81 ASP A N 1
ATOM 587 C CA . ASP A 1 81 ? 10.083 8.867 -12.744 1.00 84.75 81 ASP A CA 1
ATOM 588 C C . ASP A 1 81 ? 10.388 9.909 -11.661 1.00 84.75 81 ASP A C 1
ATOM 590 O O . ASP A 1 81 ? 9.490 10.385 -10.954 1.00 84.75 81 ASP A O 1
ATOM 594 N N . ASP A 1 82 ? 11.665 10.266 -11.536 1.00 80.75 82 ASP A N 1
ATOM 595 C CA . ASP A 1 82 ? 12.121 11.229 -10.537 1.00 80.75 82 ASP A CA 1
ATOM 596 C C . ASP A 1 82 ? 11.449 12.596 -10.759 1.00 80.75 82 ASP A C 1
ATOM 598 O O . ASP A 1 82 ? 11.399 13.121 -11.872 1.00 80.75 82 ASP A O 1
ATOM 602 N N . GLY A 1 83 ? 10.916 13.179 -9.681 1.00 79.31 83 GLY A N 1
ATOM 603 C CA . GLY A 1 83 ? 10.230 14.476 -9.704 1.00 79.31 83 GLY A CA 1
ATOM 604 C C . GLY A 1 83 ? 8.725 14.417 -9.991 1.00 79.31 83 GLY A C 1
ATOM 605 O O . GLY A 1 83 ? 8.058 15.447 -9.892 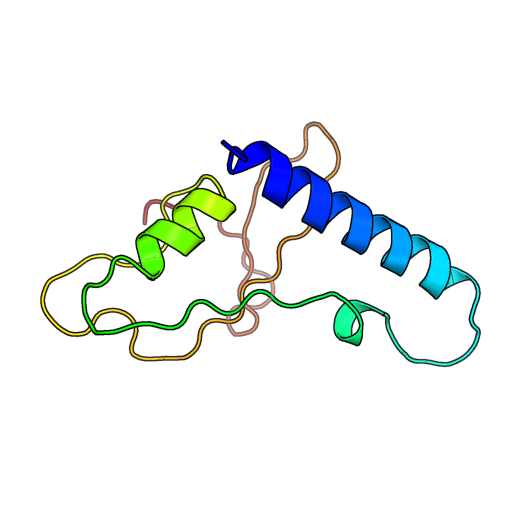1.00 79.31 83 GLY A O 1
ATOM 606 N N . GLN A 1 84 ? 8.163 13.242 -10.291 1.00 85.00 84 GLN A N 1
ATOM 607 C CA . GLN A 1 84 ? 6.709 13.067 -10.350 1.00 85.00 84 GLN A CA 1
ATOM 608 C C . GLN A 1 84 ? 6.103 13.022 -8.944 1.00 85.00 84 GLN A C 1
ATOM 610 O O . GLN A 1 84 ? 6.661 12.423 -8.025 1.00 85.00 84 GLN A O 1
ATOM 615 N N . GLN A 1 85 ? 4.936 13.648 -8.779 1.00 88.12 85 GLN A N 1
ATOM 616 C CA . GLN A 1 85 ? 4.199 13.590 -7.520 1.00 88.12 85 GLN A CA 1
ATOM 617 C C . GLN A 1 85 ? 3.679 12.169 -7.283 1.00 88.12 85 GLN A C 1
ATOM 619 O O . GLN A 1 85 ? 3.037 11.587 -8.157 1.00 88.12 85 GLN A O 1
ATOM 624 N N . GLU A 1 86 ? 3.914 11.629 -6.089 1.00 89.50 86 GLU A N 1
ATOM 625 C CA . GLU A 1 86 ? 3.382 10.323 -5.702 1.00 89.50 86 GLU A CA 1
ATOM 626 C C . GLU A 1 86 ? 1.853 10.347 -5.609 1.00 89.50 86 GLU A C 1
ATOM 628 O O . GLU A 1 86 ? 1.250 11.289 -5.085 1.00 89.50 86 GLU A O 1
ATOM 633 N N . TYR A 1 87 ? 1.226 9.288 -6.115 1.00 92.62 87 TYR A N 1
ATOM 634 C CA . TYR A 1 87 ? -0.221 9.134 -6.120 1.00 92.62 87 TYR A CA 1
ATOM 635 C C . TYR A 1 87 ? -0.618 7.661 -6.008 1.00 92.62 87 TYR A C 1
ATOM 637 O O . TYR A 1 87 ? 0.170 6.762 -6.297 1.00 92.62 87 TYR A O 1
ATOM 645 N N . ALA A 1 88 ? -1.866 7.423 -5.620 1.00 92.94 88 ALA A N 1
ATOM 646 C CA . ALA A 1 88 ? -2.521 6.126 -5.698 1.00 92.94 88 ALA A CA 1
ATOM 647 C C . ALA A 1 88 ? -3.779 6.206 -6.569 1.00 92.94 88 ALA A C 1
ATOM 649 O O . ALA A 1 88 ? -4.423 7.253 -6.669 1.00 92.94 88 ALA A O 1
ATOM 650 N N . GLU A 1 89 ? -4.147 5.082 -7.174 1.00 93.56 89 GLU A N 1
ATOM 651 C CA . GLU A 1 89 ? -5.405 4.893 -7.893 1.00 93.56 89 GLU A CA 1
ATOM 652 C C . GLU A 1 89 ? -6.037 3.579 -7.427 1.00 93.56 89 GLU A C 1
ATOM 654 O O . GLU A 1 89 ? -5.340 2.615 -7.109 1.00 93.56 89 GLU A O 1
ATOM 659 N N . PHE A 1 90 ? -7.367 3.527 -7.383 1.00 93.00 90 PHE A N 1
ATOM 660 C CA . PHE A 1 90 ? -8.090 2.296 -7.075 1.00 93.00 90 PHE A CA 1
ATOM 661 C C . PHE A 1 90 ? -8.818 1.803 -8.316 1.00 93.00 90 PHE A C 1
ATOM 663 O O . PHE A 1 90 ? -9.499 2.578 -8.986 1.00 93.00 90 PHE A O 1
ATOM 670 N N . LEU A 1 91 ? -8.777 0.492 -8.559 1.00 91.31 91 LEU A N 1
ATOM 671 C CA . LEU A 1 91 ? -9.457 -0.119 -9.706 1.00 91.31 91 LEU A CA 1
ATOM 672 C C . LEU A 1 91 ? -10.966 0.195 -9.734 1.00 91.31 91 LEU A C 1
ATOM 674 O O . LEU A 1 91 ? -11.531 0.447 -10.792 1.00 91.31 91 LEU A O 1
ATOM 678 N N . HIS A 1 92 ? -11.616 0.236 -8.566 1.00 89.69 92 HIS A N 1
ATOM 679 C CA . HIS A 1 92 ? -13.047 0.547 -8.443 1.00 89.69 92 HIS A CA 1
ATOM 680 C C . HIS A 1 92 ? -13.373 2.051 -8.529 1.00 89.69 92 HIS A C 1
ATOM 682 O O . HIS A 1 92 ? -14.543 2.418 -8.577 1.00 89.69 92 HIS A O 1
ATOM 688 N N . ALA A 1 93 ? -12.360 2.921 -8.520 1.00 90.44 93 ALA A N 1
ATOM 689 C CA . ALA A 1 93 ? -12.488 4.373 -8.621 1.00 90.44 93 ALA A CA 1
ATOM 690 C C . ALA A 1 93 ? -11.591 4.889 -9.757 1.00 90.44 93 ALA A C 1
ATOM 692 O O . ALA A 1 93 ? -10.751 5.771 -9.569 1.00 90.44 93 ALA A O 1
ATOM 693 N N . SER A 1 94 ? -11.754 4.291 -10.942 1.00 81.44 94 SER A N 1
ATOM 694 C CA . SER A 1 94 ? -10.947 4.589 -12.126 1.00 81.44 94 SER A CA 1
ATOM 695 C C . SER A 1 94 ? -10.909 6.091 -12.429 1.00 81.44 94 SER A C 1
ATOM 697 O O . SER A 1 94 ? -11.947 6.753 -12.372 1.00 81.44 94 SER A O 1
ATOM 699 N N . ARG A 1 95 ? -9.731 6.602 -12.817 1.00 84.94 95 ARG A N 1
ATOM 700 C CA . ARG A 1 95 ? -9.444 8.021 -13.132 1.00 84.94 95 ARG A CA 1
ATOM 701 C C . ARG A 1 95 ? -9.421 8.982 -11.940 1.00 84.94 95 ARG A C 1
ATOM 703 O O . ARG A 1 95 ? -9.324 10.190 -12.148 1.00 84.94 95 ARG A O 1
ATOM 710 N N . LYS A 1 96 ? -9.476 8.483 -10.703 1.00 92.12 96 LYS A N 1
ATOM 711 C CA . LYS A 1 96 ? -9.265 9.305 -9.509 1.00 92.12 96 LYS A CA 1
ATOM 712 C C . LYS A 1 96 ? -7.888 9.033 -8.915 1.00 92.12 96 LYS A C 1
ATOM 714 O O . LYS A 1 96 ? -7.626 7.930 -8.444 1.00 92.12 96 LYS A O 1
ATOM 719 N N . ARG A 1 97 ? -7.049 10.071 -8.895 1.00 92.81 97 ARG A N 1
ATOM 720 C CA . ARG A 1 97 ? -5.753 10.064 -8.209 1.00 92.81 97 ARG A CA 1
ATOM 721 C C . ARG A 1 97 ? -5.900 10.567 -6.784 1.00 92.81 97 ARG A C 1
ATOM 723 O O . ARG A 1 97 ? -6.534 11.593 -6.544 1.00 92.81 97 ARG A O 1
ATOM 730 N N . PHE A 1 98 ? -5.294 9.841 -5.859 1.00 93.38 98 PHE A N 1
ATOM 731 C CA . PHE A 1 98 ? -5.213 10.180 -4.447 1.00 93.38 98 PHE A CA 1
ATOM 732 C C . PHE A 1 98 ? -3.772 10.576 -4.145 1.00 93.38 98 PHE A C 1
ATOM 734 O O . PHE A 1 98 ? -2.861 9.788 -4.377 1.00 93.38 98 PHE A O 1
ATOM 741 N N . THR A 1 99 ? -3.566 11.802 -3.677 1.00 92.81 99 THR A N 1
ATOM 742 C CA . THR A 1 99 ? -2.246 12.337 -3.296 1.00 92.81 99 THR A CA 1
ATOM 743 C C . THR A 1 99 ? -2.113 12.533 -1.785 1.00 92.81 99 THR A C 1
ATOM 745 O O . THR A 1 99 ? -1.003 12.660 -1.274 1.00 92.81 99 THR A O 1
ATOM 748 N N . ASP A 1 100 ? -3.238 12.526 -1.065 1.00 91.00 100 ASP A N 1
ATOM 749 C CA . ASP A 1 100 ? -3.303 12.483 0.394 1.00 91.00 100 ASP A CA 1
ATOM 750 C C . ASP A 1 100 ? -3.519 11.029 0.834 1.00 91.00 100 ASP A C 1
ATOM 752 O O . ASP A 1 100 ? -4.513 10.409 0.458 1.00 91.00 100 ASP A O 1
ATOM 756 N N . PHE A 1 101 ? -2.562 10.486 1.587 1.00 89.25 101 PHE A N 1
ATOM 757 C CA . PHE A 1 101 ? -2.574 9.107 2.090 1.00 89.25 101 PHE A CA 1
ATOM 758 C C . PHE A 1 101 ? -3.041 9.015 3.551 1.00 89.25 101 PHE A C 1
ATOM 760 O O . PHE A 1 101 ? -3.255 7.916 4.054 1.00 89.25 101 PHE A O 1
ATOM 767 N N . GLY A 1 102 ? -3.190 10.154 4.239 1.00 79.19 102 GLY A N 1
ATOM 768 C CA . GLY A 1 102 ? -3.578 10.214 5.650 1.00 79.19 102 GLY A CA 1
ATOM 769 C C . GLY A 1 102 ? -5.084 10.358 5.885 1.00 79.19 102 GLY A C 1
ATOM 770 O O . GLY A 1 102 ? -5.498 10.486 7.039 1.00 79.19 102 GLY A O 1
ATOM 771 N N . LYS A 1 103 ? -5.891 10.376 4.817 1.00 54.41 103 LYS A N 1
ATOM 772 C CA . LYS A 1 103 ? -7.348 10.551 4.854 1.00 54.41 103 LYS A CA 1
ATOM 773 C C . LYS A 1 103 ? -8.098 9.431 4.154 1.00 54.41 103 LYS A C 1
ATOM 775 O O . LYS A 1 103 ? -7.667 9.019 3.057 1.00 54.41 103 LYS A O 1
#

pLDDT: mean 78.09, std 14.24, range [42.84, 93.56]

Foldseek 3Di:
DQDLVNVLVVLVVQVVVQCVVVVPDPDDPPSVVVRDDDDQDDDPPPCSLVVVCSNVVHQQADDDPDHRPPDDDDDDDDDDDPPDQDWDDDPVRPPDTDNDRPD

Organism: Glycine soja (NCBI:txid3848)